Protein AF-A0AAV7FJB6-F1 (afdb_monomer_lite)

pLDDT: mean 85.96, std 8.4, range [50.03, 93.75]

Organism: Dendrobium chrysotoxum (NCBI:txid161865)

InterPro domains:
  IPR000194 ATPase, F1/V1/A1 complex, alpha/beta subunit, nucleotide-binding domain [PF00006] (13-102)
  IPR027417 P-loop containing nucleoside triphosphate hydrolase [SSF52540] (15-103)
  IPR050053 ATPase alpha/beta chains [PTHR15184] (1-103)

Structure (mmCIF, N/CA/C/O backbone):
data_AF-A0AAV7FJB6-F1
#
_entry.id   AF-A0AAV7FJB6-F1
#
loop_
_atom_site.group_PDB
_atom_site.id
_atom_site.type_symbol
_atom_site.label_atom_id
_atom_site.label_alt_id
_atom_site.label_comp_id
_atom_site.label_asym_id
_atom_site.label_entity_id
_atom_site.label_seq_id
_atom_site.pdbx_PDB_ins_code
_atom_site.Cartn_x
_atom_site.Cartn_y
_atom_site.Cartn_z
_atom_site.occupancy
_atom_site.B_iso_or_equiv
_atom_site.auth_seq_id
_atom_site.auth_comp_id
_atom_site.auth_asym_id
_atom_site.auth_atom_id
_atom_site.pdbx_PDB_model_num
ATOM 1 N N . MET A 1 1 ? 6.011 -5.623 20.996 1.00 56.41 1 MET A N 1
ATOM 2 C CA . MET A 1 1 ? 5.696 -5.541 22.438 1.00 56.41 1 MET A CA 1
ATOM 3 C C . MET A 1 1 ? 4.826 -4.320 22.686 1.00 56.41 1 MET A C 1
ATOM 5 O O . MET A 1 1 ? 3.704 -4.486 23.131 1.00 56.41 1 MET A O 1
ATOM 9 N N . GLU A 1 2 ? 5.244 -3.153 22.195 1.00 71.50 2 GLU A N 1
ATOM 10 C CA . GLU A 1 2 ? 4.530 -1.873 22.321 1.00 71.50 2 GLU A CA 1
ATOM 11 C C . GLU A 1 2 ? 3.040 -1.888 21.910 1.00 71.50 2 GLU A C 1
ATOM 13 O O . GLU A 1 2 ? 2.194 -1.519 22.712 1.00 71.50 2 GLU A O 1
ATOM 18 N N . MET A 1 3 ? 2.673 -2.404 20.726 1.00 78.44 3 MET A N 1
ATOM 19 C CA . MET A 1 3 ? 1.255 -2.461 20.295 1.00 78.44 3 MET A CA 1
ATOM 20 C C . MET A 1 3 ? 0.365 -3.414 21.112 1.00 78.44 3 MET A C 1
ATOM 22 O O . MET A 1 3 ? -0.861 -3.318 21.069 1.00 78.44 3 MET A O 1
ATOM 26 N N . LYS A 1 4 ? 0.973 -4.360 21.833 1.00 77.81 4 LYS A N 1
ATOM 27 C CA . LYS A 1 4 ? 0.260 -5.299 22.711 1.00 77.81 4 LYS A CA 1
ATOM 28 C C . LYS A 1 4 ? 0.082 -4.690 24.099 1.00 77.81 4 LYS A C 1
ATOM 30 O O . LYS A 1 4 ? -0.988 -4.795 24.684 1.00 77.81 4 LYS A O 1
ATOM 35 N N . GLU A 1 5 ? 1.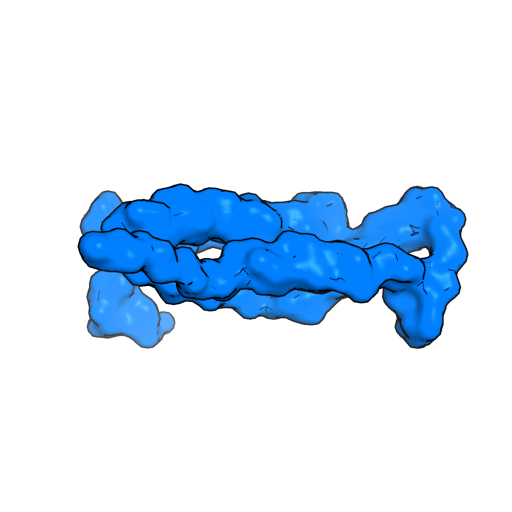113 -4.009 24.592 1.00 77.81 5 GLU A N 1
ATOM 36 C CA . GLU A 1 5 ? 1.090 -3.286 25.868 1.00 77.81 5 GLU A CA 1
ATOM 37 C C . GLU A 1 5 ? 0.157 -2.070 25.830 1.00 77.81 5 GLU A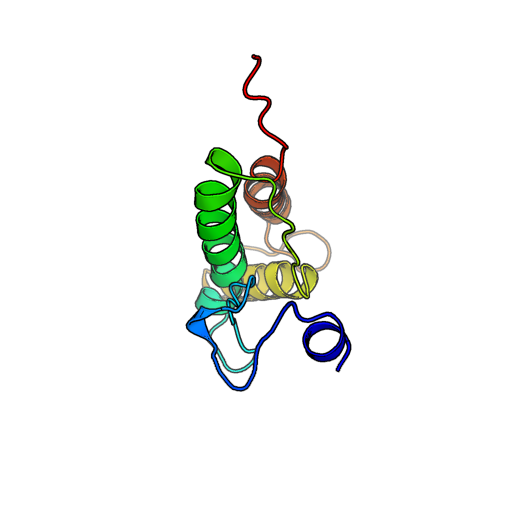 C 1
ATOM 39 O O . GLU A 1 5 ? -0.517 -1.789 26.816 1.00 77.81 5 GLU A O 1
ATOM 44 N N . SER A 1 6 ? 0.048 -1.392 24.683 1.00 78.19 6 SER A N 1
ATOM 45 C CA . SER A 1 6 ? -0.868 -0.261 24.492 1.00 78.19 6 SER A CA 1
ATOM 46 C C . SER A 1 6 ? -2.333 -0.661 24.280 1.00 78.19 6 SER A C 1
ATOM 48 O O . SER A 1 6 ? -3.190 0.213 24.155 1.00 78.19 6 SER A O 1
ATOM 50 N N . GLY A 1 7 ? -2.642 -1.962 24.222 1.00 78.44 7 GLY A N 1
ATOM 51 C CA . GLY A 1 7 ? -4.003 -2.459 24.001 1.00 78.44 7 GLY A CA 1
ATOM 52 C C . GLY A 1 7 ? -4.535 -2.239 22.581 1.00 78.44 7 GLY A C 1
ATOM 53 O O . GLY A 1 7 ? -5.737 -2.323 22.364 1.00 78.44 7 GLY A O 1
ATOM 54 N N . VAL A 1 8 ? -3.670 -1.957 21.599 1.00 82.69 8 VAL A N 1
ATOM 55 C CA . VAL A 1 8 ? -4.070 -1.884 20.180 1.00 82.69 8 VAL A CA 1
ATOM 56 C C . VAL A 1 8 ? -4.324 -3.289 19.618 1.00 82.69 8 VAL A C 1
ATOM 58 O O . VAL A 1 8 ? -5.255 -3.492 18.836 1.00 82.69 8 VAL A O 1
ATOM 61 N N . ILE A 1 9 ? -3.518 -4.267 20.048 1.00 84.56 9 ILE A N 1
ATOM 62 C CA . ILE A 1 9 ? -3.665 -5.690 19.721 1.00 84.56 9 ILE A CA 1
ATOM 63 C C . ILE A 1 9 ? -4.084 -6.463 20.973 1.00 84.56 9 ILE A C 1
ATOM 65 O O . ILE A 1 9 ? -3.317 -6.564 21.931 1.00 84.56 9 ILE A O 1
ATOM 69 N N . HIS A 1 10 ? -5.258 -7.089 20.927 1.00 84.50 10 HIS A N 1
ATOM 70 C CA . HIS A 1 10 ? -5.757 -7.981 21.971 1.00 84.50 10 HIS A CA 1
ATOM 71 C C . HIS A 1 10 ? -5.461 -9.445 21.606 1.00 84.50 10 HIS A C 1
ATOM 73 O O . HIS A 1 10 ? -6.201 -10.074 20.856 1.00 84.50 10 HIS A O 1
ATOM 79 N N . GLU A 1 11 ? -4.387 -10.029 22.153 1.00 80.00 11 GLU A N 1
ATOM 80 C CA . GLU A 1 11 ? -3.958 -11.402 21.801 1.00 80.00 11 GLU A CA 1
ATOM 81 C C . GLU A 1 11 ? -5.001 -12.482 22.109 1.00 80.00 11 GLU A C 1
ATOM 83 O O . GLU A 1 11 ? -5.108 -13.474 21.392 1.00 80.00 11 GLU A O 1
ATOM 88 N N . LYS A 1 12 ? -5.760 -12.299 23.195 1.00 81.62 12 LYS A N 1
ATOM 89 C CA . LYS A 1 12 ? -6.770 -13.263 23.649 1.00 81.62 12 LYS A CA 1
ATOM 90 C C . LYS A 1 12 ? -8.087 -13.147 22.882 1.00 81.62 12 LYS A C 1
ATOM 92 O O . LYS A 1 12 ? -8.845 -14.110 22.858 1.00 81.62 12 LYS A O 1
ATOM 97 N N . ASN A 1 13 ? -8.353 -11.990 22.277 1.00 82.44 13 ASN A N 1
ATOM 98 C CA . ASN A 1 13 ? -9.536 -11.755 21.462 1.00 82.44 13 ASN A CA 1
ATOM 99 C C . ASN A 1 13 ? -9.196 -10.826 20.291 1.00 82.44 13 ASN A C 1
ATOM 101 O O . ASN A 1 13 ? -9.308 -9.604 20.384 1.00 82.44 13 ASN A O 1
ATOM 105 N N . LEU A 1 14 ? -8.796 -11.417 19.166 1.00 81.56 14 LEU A N 1
ATOM 106 C CA . LEU A 1 14 ? -8.410 -10.658 17.976 1.00 81.56 14 LEU A CA 1
ATOM 107 C C . LEU A 1 14 ? -9.551 -9.786 17.433 1.00 81.56 14 LEU A C 1
ATOM 109 O O . LEU A 1 14 ? -9.269 -8.748 16.844 1.00 81.56 14 LEU A O 1
ATOM 113 N N . ALA A 1 15 ? -10.815 -10.153 17.672 1.00 80.81 15 ALA A N 1
ATOM 114 C CA . ALA A 1 15 ? -11.971 -9.385 17.211 1.00 80.81 15 ALA A CA 1
ATOM 115 C C . ALA A 1 15 ? -12.117 -8.020 17.908 1.00 80.81 15 ALA A C 1
ATOM 117 O O . ALA A 1 15 ? -12.738 -7.120 17.355 1.00 80.81 15 ALA A O 1
ATOM 118 N N . GLU A 1 16 ? -11.531 -7.848 19.095 1.00 83.19 16 GLU A N 1
ATOM 119 C CA . GLU A 1 16 ? -11.514 -6.565 19.812 1.00 83.19 16 GLU A CA 1
ATOM 120 C C . GLU A 1 16 ? -10.325 -5.676 19.405 1.00 83.19 16 GLU A C 1
ATOM 122 O O . GLU A 1 16 ? -10.230 -4.528 19.837 1.00 83.19 16 GLU A O 1
ATOM 127 N N . SER A 1 17 ? -9.402 -6.184 18.579 1.00 86.31 17 SER A N 1
ATOM 128 C CA . SER A 1 17 ? -8.220 -5.428 18.152 1.00 86.31 17 SER A CA 1
ATOM 129 C C . SER A 1 17 ? -8.602 -4.276 17.226 1.00 86.31 17 SER A C 1
ATOM 131 O O . SER A 1 17 ? -9.367 -4.444 16.280 1.00 86.31 17 SER A O 1
ATOM 133 N N . LYS A 1 18 ? -8.003 -3.104 17.450 1.00 84.94 18 LYS A N 1
ATOM 134 C CA . LYS A 1 18 ? -8.265 -1.880 16.670 1.00 84.94 18 LYS A CA 1
ATOM 135 C C . LYS A 1 18 ? -7.287 -1.700 15.509 1.00 84.94 18 LYS A C 1
ATOM 137 O O . LYS A 1 18 ? -6.994 -0.579 15.104 1.00 84.94 18 LYS A O 1
ATOM 142 N N . VAL A 1 19 ? -6.722 -2.798 15.012 1.00 88.38 19 VAL A N 1
ATOM 143 C CA . VAL A 1 19 ? -5.691 -2.775 13.976 1.00 88.38 19 VAL A CA 1
ATOM 144 C C . VAL A 1 19 ? -6.006 -3.775 12.878 1.00 88.38 19 VAL A C 1
ATOM 146 O O . VAL A 1 19 ? -6.382 -4.916 13.139 1.00 88.38 19 VAL A O 1
ATOM 149 N N . ALA A 1 20 ? -5.794 -3.344 11.640 1.00 88.75 20 ALA A N 1
ATOM 150 C CA . ALA A 1 20 ? -5.733 -4.213 10.480 1.00 88.75 20 ALA A CA 1
ATOM 151 C C . ALA A 1 20 ? -4.271 -4.323 10.035 1.00 88.75 20 ALA A C 1
ATOM 153 O O . ALA A 1 20 ? -3.601 -3.311 9.827 1.00 88.75 20 ALA A O 1
ATOM 154 N N . LEU A 1 21 ? -3.768 -5.551 9.910 1.00 90.62 21 LEU A N 1
ATOM 155 C CA . LEU A 1 21 ? -2.395 -5.824 9.487 1.00 90.62 21 LEU A CA 1
ATOM 156 C C . LEU A 1 21 ? -2.421 -6.405 8.076 1.00 90.62 21 LEU A C 1
ATOM 158 O O . LEU A 1 21 ? -3.024 -7.451 7.841 1.00 90.62 21 LEU A O 1
ATOM 162 N N . VAL A 1 22 ? -1.760 -5.725 7.142 1.00 91.94 22 VAL A N 1
ATOM 163 C CA . VAL A 1 22 ? -1.628 -6.168 5.751 1.00 91.94 22 VAL A CA 1
ATOM 164 C C . VAL A 1 22 ? -0.174 -6.541 5.508 1.00 91.94 22 VAL A C 1
ATOM 166 O O . VAL A 1 22 ? 0.722 -5.709 5.653 1.00 91.94 22 VAL A O 1
ATOM 169 N N . TYR A 1 23 ? 0.067 -7.803 5.161 1.00 90.31 23 TYR A N 1
ATOM 170 C CA . TYR A 1 23 ? 1.412 -8.346 5.018 1.00 90.31 23 TYR A CA 1
ATOM 171 C C . TYR A 1 23 ? 1.781 -8.559 3.555 1.00 90.31 23 TYR A C 1
ATOM 173 O O . TYR A 1 23 ? 1.015 -9.136 2.793 1.00 90.31 23 TYR A O 1
ATOM 181 N N . GLY A 1 24 ? 2.981 -8.106 3.198 1.00 89.44 24 GLY A N 1
ATOM 182 C CA . GLY A 1 24 ? 3.648 -8.389 1.931 1.00 89.44 24 GLY A CA 1
ATOM 183 C C . GLY A 1 24 ? 5.061 -8.833 2.260 1.00 89.44 24 GLY A C 1
ATOM 184 O O . GLY A 1 24 ? 5.964 -8.009 2.426 1.00 89.44 24 GLY A O 1
ATOM 185 N N . GLN A 1 25 ? 5.219 -10.129 2.499 1.00 89.75 25 GLN A N 1
ATOM 186 C CA . GLN A 1 25 ? 6.464 -10.694 3.014 1.00 89.75 25 GLN A CA 1
ATOM 187 C C . GLN A 1 25 ? 7.561 -10.653 1.933 1.00 89.75 25 GLN A C 1
ATOM 189 O O . GLN A 1 25 ? 7.281 -10.622 0.737 1.00 89.75 25 GLN A O 1
ATOM 194 N N . MET A 1 26 ? 8.844 -10.635 2.317 1.00 89.06 26 MET A N 1
ATOM 195 C CA . MET A 1 26 ? 9.936 -10.523 1.326 1.00 89.06 26 MET A CA 1
ATOM 196 C C . MET A 1 26 ? 10.146 -11.780 0.481 1.00 89.06 26 MET A C 1
ATOM 198 O O . MET A 1 26 ? 10.773 -11.703 -0.570 1.00 89.06 26 MET A O 1
ATOM 202 N N . ASN A 1 27 ? 9.618 -12.920 0.921 1.00 90.88 27 ASN A N 1
ATOM 203 C CA . ASN A 1 27 ? 9.598 -14.159 0.148 1.00 90.88 27 ASN A CA 1
ATOM 204 C C . ASN A 1 27 ? 8.486 -14.188 -0.917 1.00 90.88 27 ASN A C 1
ATOM 206 O O . ASN A 1 27 ? 8.421 -15.143 -1.687 1.00 90.88 27 ASN A O 1
ATOM 210 N N . GLU A 1 28 ? 7.609 -13.183 -0.964 1.00 93.31 28 GLU A N 1
ATOM 211 C CA . GLU A 1 28 ? 6.564 -13.075 -1.979 1.00 93.31 28 GLU A CA 1
ATOM 212 C C . GLU A 1 28 ? 7.087 -12.448 -3.278 1.00 93.31 28 GLU A C 1
ATOM 214 O O . GLU A 1 28 ? 8.034 -11.649 -3.260 1.00 93.31 28 GLU A O 1
ATOM 219 N N . PRO A 1 29 ? 6.461 -12.762 -4.429 1.00 93.75 29 PRO A N 1
ATOM 220 C CA . PRO A 1 29 ? 6.866 -12.190 -5.704 1.00 93.75 29 PRO A CA 1
ATOM 221 C C . PRO A 1 29 ? 6.805 -10.654 -5.676 1.00 93.75 29 PRO A C 1
ATOM 223 O O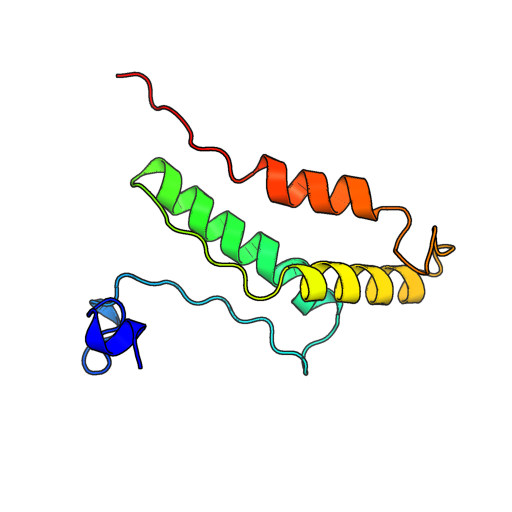 . PRO A 1 29 ? 5.932 -10.072 -5.022 1.00 93.75 29 PRO A O 1
ATOM 226 N N . PRO A 1 30 ? 7.674 -9.963 -6.436 1.00 91.75 30 PRO A N 1
ATOM 227 C CA . PRO A 1 30 ? 7.745 -8.502 -6.418 1.00 91.75 30 PRO A CA 1
ATOM 228 C C . PRO A 1 30 ? 6.421 -7.837 -6.814 1.00 91.75 30 PRO A C 1
ATOM 230 O O . PRO A 1 30 ? 6.089 -6.781 -6.288 1.00 91.75 30 PRO A O 1
ATOM 233 N N . GLY A 1 31 ? 5.597 -8.488 -7.641 1.00 91.94 31 GLY A N 1
ATOM 234 C CA . GLY A 1 31 ? 4.241 -8.018 -7.935 1.00 91.94 31 GLY A CA 1
ATOM 235 C C . GLY A 1 31 ? 3.336 -7.931 -6.697 1.00 91.94 31 GLY A C 1
ATOM 236 O O . GLY A 1 31 ? 2.620 -6.945 -6.541 1.00 91.94 31 GLY A O 1
ATOM 237 N N . ALA A 1 32 ? 3.396 -8.909 -5.788 1.00 92.19 32 ALA A N 1
ATOM 238 C CA . ALA A 1 32 ? 2.629 -8.880 -4.540 1.00 92.19 32 ALA A CA 1
ATOM 239 C C . ALA A 1 32 ? 3.138 -7.768 -3.609 1.00 92.19 32 ALA A C 1
ATOM 241 O O . ALA A 1 32 ? 2.356 -6.941 -3.136 1.00 92.19 32 ALA A O 1
ATOM 242 N N . ARG A 1 33 ? 4.465 -7.661 -3.451 1.00 93.69 33 ARG A N 1
ATOM 243 C CA . ARG A 1 33 ? 5.114 -6.618 -2.634 1.00 93.69 33 ARG A CA 1
ATOM 244 C C . ARG A 1 33 ? 4.840 -5.201 -3.144 1.00 93.69 33 ARG A C 1
ATOM 246 O O . ARG A 1 33 ? 4.679 -4.282 -2.350 1.00 93.69 33 ARG A O 1
ATOM 253 N N . MET A 1 34 ? 4.732 -5.018 -4.458 1.00 91.31 34 MET A N 1
ATOM 254 C CA . MET A 1 34 ? 4.364 -3.735 -5.062 1.00 91.31 34 MET A CA 1
ATOM 255 C C . MET A 1 34 ? 2.884 -3.382 -4.817 1.00 91.31 34 MET A C 1
ATOM 257 O O . MET A 1 34 ? 2.523 -2.210 -4.784 1.00 91.31 34 MET A O 1
ATOM 261 N N . ARG A 1 35 ? 1.995 -4.366 -4.635 1.00 92.50 35 ARG A N 1
ATOM 262 C CA . ARG A 1 35 ? 0.546 -4.134 -4.466 1.00 92.50 35 ARG A CA 1
ATOM 263 C C . ARG A 1 35 ? 0.079 -4.070 -3.016 1.00 92.50 35 ARG A C 1
ATOM 265 O O . ARG A 1 35 ? -0.961 -3.462 -2.758 1.00 92.50 35 ARG A O 1
ATOM 272 N N . VAL A 1 36 ? 0.835 -4.627 -2.071 1.00 93.12 36 VAL A N 1
ATOM 273 C CA . VAL A 1 36 ? 0.447 -4.665 -0.652 1.00 93.12 36 VAL A CA 1
ATOM 274 C C . VAL A 1 36 ? 0.141 -3.272 -0.086 1.00 93.12 36 VAL A C 1
ATOM 276 O O . VAL A 1 36 ? -0.881 -3.091 0.571 1.00 93.12 36 VAL A O 1
ATOM 279 N N . GLY A 1 37 ? 0.952 -2.260 -0.422 1.00 91.19 37 GLY A N 1
ATOM 280 C CA . GLY A 1 37 ? 0.747 -0.885 0.045 1.00 91.19 37 GLY A CA 1
ATOM 281 C C . GLY A 1 37 ? -0.563 -0.272 -0.457 1.00 91.19 37 GLY A C 1
ATOM 282 O O . GLY A 1 37 ? -1.266 0.387 0.300 1.00 91.19 37 GLY A O 1
ATOM 283 N N . LEU A 1 38 ? -0.949 -0.559 -1.704 1.00 92.38 38 LEU A N 1
ATOM 284 C CA . LEU A 1 38 ? -2.225 -0.107 -2.276 1.00 92.38 38 LEU A CA 1
ATOM 285 C C . LEU A 1 38 ? -3.422 -0.834 -1.654 1.00 92.38 38 LEU A C 1
ATOM 287 O O . LEU A 1 38 ? -4.496 -0.250 -1.519 1.00 92.38 38 LEU A O 1
ATOM 291 N N . THR A 1 39 ? -3.238 -2.098 -1.274 1.00 93.25 39 THR A N 1
ATOM 292 C CA . THR A 1 39 ? -4.265 -2.888 -0.582 1.00 93.25 39 THR A CA 1
ATOM 293 C C . THR A 1 39 ? -4.519 -2.312 0.809 1.00 93.25 39 THR A C 1
ATOM 295 O O . THR A 1 39 ? -5.663 -2.017 1.146 1.00 93.25 39 THR A O 1
ATOM 298 N N . ALA A 1 40 ? -3.450 -2.049 1.568 1.00 93.00 40 ALA A N 1
ATOM 299 C CA . ALA A 1 40 ? -3.531 -1.374 2.860 1.00 93.00 40 ALA A CA 1
ATOM 300 C C . ALA A 1 40 ? -4.185 0.008 2.744 1.00 93.00 40 ALA A C 1
ATOM 302 O O . ALA A 1 40 ? -5.041 0.351 3.553 1.00 93.00 40 ALA A O 1
ATOM 303 N N . LEU A 1 41 ? -3.841 0.769 1.703 1.00 92.62 41 LEU A N 1
ATOM 304 C CA . LEU A 1 41 ? -4.427 2.083 1.470 1.00 92.62 41 LEU A CA 1
ATOM 305 C C . LEU A 1 41 ? -5.921 2.017 1.156 1.00 92.62 41 LEU A C 1
ATOM 307 O O . LEU A 1 41 ? -6.677 2.829 1.662 1.00 92.62 41 LEU A O 1
ATOM 311 N N . THR A 1 42 ? -6.360 1.016 0.395 1.00 92.88 42 THR A N 1
ATOM 312 C CA . THR A 1 42 ? -7.786 0.811 0.095 1.00 92.88 42 THR A CA 1
ATOM 313 C C . THR A 1 42 ? -8.579 0.489 1.367 1.00 92.88 42 THR A C 1
ATOM 315 O O . THR A 1 42 ? -9.673 1.008 1.567 1.00 92.88 42 THR A O 1
ATOM 318 N N . MET A 1 43 ? -8.014 -0.325 2.265 1.00 91.94 43 MET A N 1
ATOM 319 C CA . MET A 1 43 ? -8.620 -0.583 3.577 1.00 91.94 43 MET A CA 1
ATOM 320 C C . MET A 1 43 ? -8.639 0.681 4.445 1.00 91.94 43 MET A C 1
ATOM 322 O O . MET A 1 43 ? -9.638 0.965 5.098 1.00 91.94 43 MET A O 1
ATOM 326 N N . ALA A 1 44 ? -7.551 1.455 4.437 1.00 92.12 44 ALA A N 1
ATOM 327 C CA . ALA A 1 44 ? -7.460 2.701 5.186 1.00 92.12 44 ALA A CA 1
ATOM 328 C C . ALA A 1 44 ? -8.450 3.757 4.676 1.00 92.12 44 ALA A C 1
ATOM 330 O O . ALA A 1 44 ? -9.065 4.431 5.489 1.00 92.12 44 ALA A O 1
ATOM 331 N N . GLU A 1 45 ? -8.644 3.877 3.362 1.00 90.31 45 GLU A N 1
ATOM 332 C CA . GLU A 1 45 ? -9.629 4.780 2.756 1.00 90.31 45 GLU A CA 1
ATOM 333 C C . GLU A 1 45 ? -11.054 4.428 3.179 1.00 90.31 45 GLU A C 1
ATOM 335 O O . GLU A 1 45 ? -11.794 5.325 3.568 1.00 90.31 45 GLU A O 1
ATOM 340 N N . TYR A 1 46 ? -11.408 3.137 3.181 1.00 90.56 46 TYR A N 1
ATOM 341 C CA . TYR A 1 46 ? -12.718 2.688 3.655 1.00 90.56 46 TYR A CA 1
ATOM 342 C C . TYR A 1 46 ? -12.989 3.167 5.088 1.00 90.56 46 TYR A C 1
ATOM 344 O O . TYR A 1 46 ? -14.038 3.737 5.372 1.00 90.56 46 TYR A O 1
ATOM 352 N N . PHE A 1 47 ? -12.020 2.986 5.990 1.00 89.31 47 PHE A N 1
ATOM 353 C CA . PHE A 1 47 ? -12.175 3.429 7.375 1.00 89.31 47 PHE A CA 1
ATOM 354 C C . PHE A 1 47 ? -12.056 4.947 7.540 1.00 89.31 47 PHE A C 1
ATOM 356 O O . PHE A 1 47 ? -12.709 5.489 8.425 1.00 89.31 47 PHE A O 1
ATOM 363 N N . ARG A 1 48 ? -11.280 5.640 6.696 1.00 88.56 48 ARG A N 1
ATOM 364 C CA . ARG A 1 48 ? -11.102 7.103 6.738 1.00 88.56 48 ARG A CA 1
ATOM 365 C C . ARG A 1 48 ? -12.427 7.838 6.547 1.00 88.56 48 ARG A C 1
ATOM 367 O O . ARG A 1 48 ? -12.629 8.903 7.124 1.00 88.56 48 ARG A O 1
ATOM 374 N N . ASP A 1 49 ? -13.331 7.275 5.751 1.00 84.12 49 ASP A N 1
ATOM 375 C CA . ASP A 1 49 ? -14.637 7.882 5.488 1.00 84.12 49 ASP A CA 1
ATOM 376 C C . ASP A 1 49 ? -15.585 7.804 6.707 1.00 84.12 49 ASP A C 1
ATOM 378 O O . ASP A 1 49 ? -16.560 8.566 6.789 1.00 84.12 49 ASP A O 1
ATOM 382 N N . GLU A 1 50 ? -15.290 6.921 7.668 1.00 87.25 50 GLU A N 1
ATOM 383 C CA . GLU A 1 50 ? -16.068 6.692 8.892 1.00 87.25 50 GLU A CA 1
ATOM 384 C C . GLU A 1 50 ? -15.382 7.225 10.166 1.00 87.25 50 GLU A C 1
ATOM 386 O O . GLU A 1 50 ? -16.074 7.649 11.092 1.00 87.25 50 GLU A O 1
ATOM 391 N N . GLN A 1 51 ? -14.047 7.222 10.232 1.00 85.69 51 GLN A N 1
ATOM 392 C CA . GLN A 1 51 ? -13.258 7.603 11.410 1.00 85.69 51 GLN A CA 1
ATOM 393 C C . GLN A 1 51 ? -11.828 8.027 11.042 1.00 85.69 51 GLN A C 1
ATOM 395 O O . GLN A 1 51 ? -11.338 7.741 9.953 1.00 85.69 51 GLN A O 1
ATOM 400 N N . ASP A 1 52 ? -11.114 8.656 11.976 1.00 88.69 52 ASP A N 1
ATOM 401 C CA . ASP A 1 52 ? -9.696 8.961 11.786 1.00 88.69 52 ASP A CA 1
ATOM 402 C C . ASP A 1 52 ? -8.852 7.678 11.786 1.00 88.69 52 ASP A C 1
ATOM 404 O O . ASP A 1 52 ? -8.908 6.866 12.712 1.00 88.69 52 ASP A O 1
ATOM 408 N N . VAL A 1 53 ? -8.036 7.506 10.744 1.00 89.50 53 VAL A N 1
ATOM 409 C CA . VAL A 1 53 ? -7.206 6.312 10.540 1.00 89.50 53 VAL A CA 1
ATOM 410 C C . VAL A 1 53 ? -5.731 6.669 10.624 1.00 89.50 53 VAL A C 1
ATOM 412 O O . VAL A 1 53 ? -5.255 7.587 9.959 1.00 89.50 53 VAL A O 1
ATOM 415 N N . LEU A 1 54 ? -4.984 5.876 11.390 1.00 90.50 54 LEU A N 1
ATOM 416 C CA . LEU A 1 54 ? -3.529 5.925 11.423 1.00 90.50 54 LEU A CA 1
ATOM 417 C C . LEU A 1 54 ? -2.954 4.817 10.530 1.00 90.50 54 LEU A C 1
ATOM 419 O O . LEU A 1 54 ? -3.046 3.635 10.858 1.00 90.50 54 LEU A O 1
ATOM 423 N N . LEU A 1 55 ? -2.361 5.202 9.397 1.00 90.94 55 LEU A N 1
ATOM 424 C CA . LEU A 1 55 ? -1.727 4.280 8.452 1.00 90.94 55 LEU A CA 1
ATOM 425 C C . LEU A 1 55 ? -0.215 4.206 8.699 1.00 90.94 55 LEU A C 1
ATOM 427 O O . LEU A 1 55 ? 0.495 5.199 8.559 1.00 90.94 55 LEU A O 1
ATOM 431 N N . PHE A 1 56 ? 0.285 3.004 8.987 1.00 91.12 56 PHE A N 1
ATOM 432 C CA . PHE A 1 56 ? 1.717 2.714 9.057 1.00 91.12 56 PHE A CA 1
ATOM 433 C C . PHE A 1 56 ? 2.159 1.876 7.856 1.00 91.12 56 PHE A C 1
ATOM 435 O O . PHE A 1 56 ? 1.602 0.810 7.599 1.00 91.12 56 PHE A O 1
ATOM 442 N N . ILE A 1 57 ? 3.188 2.340 7.141 1.00 90.19 57 ILE A N 1
ATOM 443 C CA . ILE A 1 57 ? 3.808 1.618 6.021 1.00 90.19 57 ILE A CA 1
ATOM 444 C C . ILE A 1 57 ? 5.265 1.309 6.380 1.00 90.19 57 ILE A C 1
ATOM 446 O O . ILE A 1 57 ? 6.112 2.200 6.376 1.00 90.19 57 ILE A O 1
ATOM 450 N N . ASP A 1 58 ? 5.564 0.036 6.634 1.00 90.12 58 ASP A N 1
ATOM 451 C CA . ASP A 1 58 ? 6.923 -0.465 6.868 1.00 90.12 58 ASP A CA 1
ATOM 452 C C . ASP A 1 58 ? 7.310 -1.481 5.770 1.00 90.12 58 ASP A C 1
ATOM 454 O O . ASP A 1 58 ? 6.756 -2.575 5.693 1.00 90.12 58 ASP A O 1
ATOM 458 N N . ASN A 1 59 ? 8.209 -1.190 4.829 1.00 89.25 59 ASN A N 1
ATOM 459 C CA . ASN A 1 59 ? 8.972 0.038 4.602 1.00 89.25 59 ASN A CA 1
ATOM 460 C C . ASN A 1 59 ? 8.654 0.551 3.194 1.00 89.25 59 ASN A C 1
ATOM 462 O O . ASN A 1 59 ? 8.707 -0.222 2.236 1.00 89.25 59 ASN A O 1
ATOM 466 N N . LEU A 1 60 ? 8.385 1.850 3.044 1.00 88.31 60 LEU A N 1
ATOM 467 C CA . LEU A 1 60 ? 8.083 2.465 1.748 1.00 88.31 60 LEU A CA 1
ATOM 468 C C . LEU A 1 60 ? 9.182 2.230 0.693 1.00 88.31 60 LEU A C 1
ATOM 470 O O . LEU A 1 60 ? 8.885 2.071 -0.489 1.00 88.31 60 LEU A O 1
ATOM 474 N N . PHE A 1 61 ? 10.448 2.111 1.098 1.00 90.44 61 PHE A N 1
ATOM 475 C CA . PHE A 1 61 ? 11.528 1.757 0.175 1.00 90.44 61 PHE A CA 1
ATOM 476 C C . PHE A 1 61 ? 11.343 0.364 -0.453 1.00 90.44 61 PHE A C 1
ATOM 478 O O . PHE A 1 61 ? 11.684 0.160 -1.615 1.00 90.44 61 PHE A O 1
ATOM 485 N N . ARG A 1 62 ? 10.739 -0.594 0.265 1.00 90.50 62 ARG A N 1
ATOM 486 C CA . ARG A 1 62 ? 10.464 -1.942 -0.267 1.00 90.50 62 ARG A CA 1
ATOM 487 C C . ARG A 1 62 ? 9.405 -1.924 -1.366 1.00 90.50 62 ARG A C 1
ATOM 489 O O . ARG A 1 62 ? 9.484 -2.738 -2.282 1.00 90.50 62 ARG A O 1
ATOM 496 N N . PHE A 1 63 ? 8.462 -0.983 -1.310 1.00 89.88 63 PHE A N 1
ATOM 497 C CA . PHE A 1 63 ? 7.518 -0.742 -2.403 1.00 89.88 63 PHE A CA 1
ATOM 498 C C . PHE A 1 63 ? 8.253 -0.268 -3.665 1.00 89.88 63 PHE A C 1
ATOM 500 O O . PHE A 1 63 ? 8.034 -0.811 -4.746 1.00 89.88 63 PHE A O 1
ATOM 507 N N . VAL A 1 64 ? 9.190 0.675 -3.516 1.00 90.75 64 VAL A N 1
ATOM 508 C CA . VAL A 1 64 ? 10.014 1.176 -4.628 1.00 90.75 64 VAL A CA 1
ATOM 509 C C . VAL A 1 64 ? 10.892 0.071 -5.217 1.00 90.75 64 VAL A C 1
ATOM 511 O O . VAL A 1 64 ? 10.901 -0.118 -6.430 1.00 90.75 64 VAL A O 1
ATOM 514 N N . GLN A 1 65 ? 11.579 -0.698 -4.370 1.00 90.94 65 GLN A N 1
ATOM 515 C CA . GLN A 1 65 ? 12.439 -1.803 -4.796 1.00 90.94 65 GLN A CA 1
ATOM 516 C C . GLN A 1 65 ? 11.658 -2.865 -5.583 1.00 90.94 65 GLN A C 1
ATOM 518 O O . GLN A 1 65 ? 12.100 -3.297 -6.647 1.00 90.94 65 GLN A O 1
ATOM 523 N N . ALA A 1 66 ? 10.473 -3.244 -5.097 1.00 91.62 66 ALA A N 1
ATOM 524 C CA . ALA A 1 66 ? 9.594 -4.168 -5.803 1.00 91.62 66 ALA A CA 1
ATOM 525 C C . ALA A 1 66 ? 9.149 -3.607 -7.167 1.00 91.62 66 ALA A C 1
ATOM 527 O O . ALA A 1 66 ? 9.123 -4.346 -8.150 1.00 91.62 66 ALA A O 1
ATOM 528 N N . GLY A 1 67 ? 8.867 -2.302 -7.253 1.00 90.25 67 GLY A N 1
ATOM 529 C CA . GLY A 1 67 ? 8.572 -1.618 -8.515 1.00 90.25 67 GLY A CA 1
ATOM 530 C C . GLY A 1 67 ? 9.726 -1.689 -9.521 1.00 90.25 67 GLY A C 1
ATOM 531 O O . GLY A 1 67 ? 9.501 -2.007 -10.690 1.00 90.25 67 GLY A O 1
ATOM 532 N N . SER A 1 68 ? 10.969 -1.484 -9.072 1.00 91.12 68 SER A N 1
ATOM 533 C CA . SER A 1 68 ? 12.163 -1.650 -9.914 1.00 91.12 68 SER A CA 1
ATOM 534 C C . SER A 1 68 ? 12.312 -3.082 -10.439 1.00 91.12 68 SER A C 1
ATOM 536 O O . SER A 1 68 ? 12.560 -3.272 -11.630 1.00 91.12 68 SER A O 1
ATOM 538 N N . GLU A 1 69 ? 12.108 -4.094 -9.588 1.00 91.12 69 GLU A N 1
ATOM 539 C CA . GLU A 1 69 ? 12.159 -5.508 -9.988 1.00 91.12 69 GLU A CA 1
ATOM 540 C C . GLU A 1 69 ? 11.082 -5.843 -11.033 1.00 91.12 69 GLU A C 1
A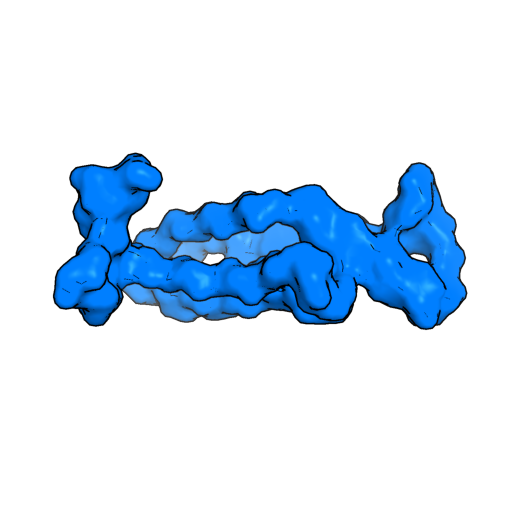TOM 542 O O . GLU A 1 69 ? 11.381 -6.447 -12.064 1.00 91.12 69 GLU A O 1
ATOM 547 N N . VAL A 1 70 ? 9.836 -5.397 -10.821 1.00 90.75 70 VAL A N 1
ATOM 548 C CA . VAL A 1 70 ? 8.742 -5.580 -11.792 1.00 90.75 70 VAL A CA 1
ATOM 549 C C . VAL A 1 70 ? 9.047 -4.863 -13.109 1.00 90.75 70 VAL A C 1
ATOM 551 O O . VAL A 1 70 ? 8.831 -5.422 -14.182 1.00 90.75 70 VAL A O 1
ATOM 554 N N . SER A 1 71 ? 9.577 -3.641 -13.055 1.00 88.94 71 SER A N 1
ATOM 555 C CA . SER A 1 71 ? 9.930 -2.865 -14.246 1.00 88.94 71 SER A CA 1
ATOM 556 C C . SER A 1 71 ? 11.010 -3.552 -15.086 1.00 88.94 71 SER A C 1
ATOM 558 O O . SER A 1 71 ? 10.895 -3.594 -16.313 1.00 88.94 71 SER A O 1
ATOM 560 N N . ALA A 1 72 ? 12.022 -4.131 -14.434 1.00 89.12 72 ALA A N 1
ATOM 561 C CA . ALA A 1 72 ? 13.071 -4.899 -15.097 1.00 89.12 72 ALA A CA 1
ATOM 562 C C . ALA A 1 72 ? 12.519 -6.178 -15.751 1.00 89.12 72 ALA A C 1
ATOM 564 O O . ALA A 1 72 ? 12.846 -6.464 -16.902 1.00 89.12 72 ALA A O 1
ATOM 565 N N . LEU A 1 73 ? 11.624 -6.904 -15.067 1.00 89.25 73 LEU A N 1
ATOM 566 C CA . LEU A 1 73 ? 10.955 -8.090 -15.622 1.00 89.25 73 LEU A CA 1
ATOM 567 C C . LEU A 1 73 ? 10.092 -7.767 -16.853 1.00 89.25 73 LEU A C 1
ATOM 569 O O . LEU A 1 73 ? 9.956 -8.600 -17.744 1.00 89.25 73 LEU A O 1
ATOM 573 N N . LEU A 1 74 ? 9.535 -6.556 -16.925 1.00 89.31 74 LEU A N 1
ATOM 574 C CA . LEU A 1 74 ? 8.766 -6.063 -18.073 1.00 89.31 74 LEU A CA 1
ATOM 575 C C . LEU A 1 74 ? 9.644 -5.504 -19.209 1.00 89.31 74 LEU A C 1
ATOM 577 O O . LEU A 1 74 ? 9.108 -4.974 -20.181 1.00 89.31 74 LEU A O 1
ATOM 581 N N . GLY A 1 75 ? 10.974 -5.581 -19.093 1.00 88.38 75 GLY A N 1
ATOM 582 C CA . GLY A 1 75 ? 11.910 -5.117 -20.121 1.00 88.38 75 GLY A CA 1
ATOM 583 C C . GLY A 1 75 ? 11.947 -3.597 -20.299 1.00 88.38 75 GLY A C 1
ATOM 584 O O . GLY A 1 75 ? 12.377 -3.106 -21.343 1.00 88.38 75 GLY A O 1
ATOM 585 N N . ARG A 1 76 ? 11.484 -2.827 -19.308 1.00 85.50 76 ARG A N 1
ATOM 586 C CA . ARG A 1 76 ? 11.547 -1.361 -19.357 1.00 85.50 76 ARG A CA 1
ATOM 587 C C . ARG A 1 76 ? 12.981 -0.904 -19.106 1.00 85.50 76 ARG A C 1
ATOM 589 O O . ARG A 1 76 ? 13.638 -1.404 -18.194 1.00 85.50 76 ARG A O 1
ATOM 596 N N . MET A 1 77 ? 13.450 0.081 -19.873 1.00 85.94 77 MET A N 1
ATOM 597 C CA . MET A 1 77 ? 14.758 0.686 -19.616 1.00 85.94 77 MET A CA 1
ATOM 598 C C . MET A 1 77 ? 14.777 1.343 -18.225 1.00 85.94 77 MET A C 1
ATOM 600 O O . MET A 1 77 ? 13.833 2.069 -17.892 1.00 85.94 77 MET A O 1
ATOM 604 N N . PRO A 1 78 ? 15.822 1.099 -17.413 1.00 78.38 78 PRO A N 1
ATOM 605 C CA . PRO A 1 78 ? 15.949 1.722 -16.105 1.00 78.38 78 PRO A CA 1
ATOM 606 C C . PRO A 1 78 ? 16.173 3.230 -16.245 1.00 78.38 78 PRO A C 1
ATOM 608 O O . PRO A 1 78 ? 16.803 3.705 -17.191 1.00 78.38 78 PRO A O 1
ATOM 611 N N . SER A 1 79 ? 15.653 3.978 -15.278 1.00 79.44 79 SER A N 1
ATOM 612 C CA . SER A 1 79 ? 15.884 5.412 -15.128 1.00 79.44 79 SER A CA 1
ATOM 613 C C . SER A 1 79 ? 17.142 5.671 -14.283 1.00 79.44 79 SER A C 1
ATOM 615 O O . SER A 1 79 ? 17.964 4.777 -14.055 1.00 79.44 79 SER A O 1
ATOM 617 N N . ALA A 1 80 ? 17.306 6.906 -13.805 1.00 75.19 80 ALA A N 1
ATOM 618 C CA . ALA A 1 80 ? 18.401 7.306 -12.932 1.00 75.19 80 ALA A CA 1
ATOM 619 C C . ALA A 1 80 ? 18.566 6.331 -11.751 1.00 75.19 80 ALA A C 1
ATOM 621 O O . ALA A 1 80 ? 17.599 5.966 -11.084 1.00 75.19 80 ALA A O 1
ATOM 622 N N . VAL A 1 81 ? 19.813 5.920 -11.496 1.00 75.69 81 VAL A N 1
ATOM 623 C CA . VAL A 1 81 ? 20.212 5.071 -10.355 1.00 75.69 81 VAL A CA 1
ATOM 624 C C . VAL A 1 81 ? 19.554 3.672 -10.331 1.00 75.69 81 VAL A C 1
ATOM 626 O O . VAL A 1 81 ? 19.609 2.982 -9.319 1.00 75.69 81 VAL A O 1
ATOM 629 N N . GLY A 1 82 ? 18.969 3.210 -11.446 1.00 78.19 82 GLY A N 1
ATOM 630 C CA . GLY A 1 82 ? 18.402 1.858 -11.558 1.00 78.19 82 GLY A CA 1
ATOM 631 C C . GLY A 1 82 ? 16.939 1.727 -11.120 1.00 78.19 82 GLY A C 1
ATOM 632 O O . GLY A 1 82 ? 16.442 0.609 -10.992 1.00 78.19 82 GLY A O 1
ATOM 633 N N . TYR A 1 83 ? 16.241 2.846 -10.903 1.00 85.88 83 TYR A N 1
ATOM 634 C CA . TYR A 1 83 ? 14.807 2.847 -10.611 1.00 85.88 83 TYR A CA 1
ATOM 635 C C . TYR A 1 83 ? 13.952 2.655 -11.864 1.00 85.88 83 TYR A C 1
ATOM 637 O O . TYR A 1 83 ? 14.386 2.893 -12.995 1.00 85.88 83 TYR A O 1
ATOM 645 N N . GLN A 1 84 ? 12.696 2.269 -11.659 1.00 85.88 84 GLN A N 1
ATOM 646 C CA . GLN A 1 84 ? 11.698 2.263 -12.715 1.00 85.88 84 GLN A CA 1
ATOM 647 C C . GLN A 1 84 ? 11.440 3.689 -13.246 1.00 85.88 84 GLN A C 1
ATOM 649 O O . GLN A 1 84 ? 11.387 4.644 -12.466 1.00 85.88 84 GLN A O 1
ATOM 654 N N . PRO A 1 85 ? 11.221 3.873 -14.562 1.00 85.00 85 PRO A N 1
ATOM 655 C CA . PRO A 1 85 ? 10.905 5.186 -15.134 1.00 85.00 85 PRO A CA 1
ATOM 656 C C . PRO A 1 85 ? 9.562 5.744 -14.640 1.00 85.00 85 PRO A C 1
ATOM 658 O O . PRO A 1 85 ? 9.334 6.947 -14.704 1.00 85.00 85 PRO A O 1
ATOM 661 N N . THR A 1 86 ? 8.687 4.884 -14.114 1.00 87.12 86 THR A N 1
ATOM 662 C CA . THR A 1 86 ? 7.367 5.228 -13.570 1.00 87.12 86 THR A CA 1
ATOM 663 C C . THR A 1 86 ? 7.383 5.586 -12.081 1.00 87.12 86 THR A C 1
ATOM 665 O O . THR A 1 86 ? 6.315 5.800 -11.513 1.00 87.12 86 THR A O 1
ATOM 668 N N . LEU A 1 87 ? 8.559 5.687 -11.443 1.00 88.25 87 LEU A N 1
ATOM 669 C CA . LEU A 1 87 ? 8.687 5.849 -9.989 1.00 88.25 87 LEU A CA 1
ATOM 670 C C . LEU A 1 87 ? 7.890 7.046 -9.464 1.00 88.25 87 LEU A C 1
ATOM 672 O O . LEU A 1 87 ? 7.119 6.906 -8.519 1.00 88.25 87 LEU A O 1
ATOM 676 N N . SER A 1 88 ? 8.052 8.217 -10.084 1.00 88.38 88 SER A N 1
ATOM 677 C CA . SER A 1 88 ? 7.366 9.438 -9.654 1.00 88.38 88 SER A CA 1
ATOM 678 C C . SER A 1 88 ? 5.847 9.299 -9.738 1.00 88.38 88 SER A C 1
ATOM 680 O O . SER A 1 88 ? 5.144 9.695 -8.815 1.00 88.38 88 SER A O 1
ATOM 682 N N . THR A 1 89 ? 5.338 8.690 -10.811 1.00 89.50 89 THR A N 1
ATOM 683 C CA . THR A 1 89 ? 3.898 8.483 -11.009 1.00 89.50 89 THR A CA 1
ATOM 684 C C . THR A 1 89 ? 3.333 7.448 -10.036 1.00 89.50 89 THR A C 1
ATOM 686 O O . THR A 1 89 ? 2.256 7.652 -9.481 1.00 89.50 89 THR A O 1
ATOM 689 N N . GLU A 1 90 ? 4.050 6.349 -9.793 1.00 87.69 90 GLU A N 1
ATOM 690 C CA . GLU A 1 90 ? 3.640 5.299 -8.850 1.00 87.69 90 GLU A CA 1
ATOM 691 C C . GLU A 1 90 ? 3.657 5.796 -7.403 1.00 87.69 90 GLU A C 1
ATOM 693 O O . GLU A 1 90 ? 2.730 5.516 -6.645 1.00 87.69 90 GLU A O 1
ATOM 698 N N . MET A 1 91 ? 4.680 6.571 -7.035 1.00 89.75 91 MET A N 1
ATOM 699 C CA . MET A 1 91 ? 4.766 7.194 -5.718 1.00 89.75 91 MET A CA 1
ATOM 700 C C . MET A 1 91 ? 3.684 8.260 -5.534 1.00 89.75 91 MET A C 1
ATOM 702 O O . MET A 1 91 ? 3.026 8.271 -4.497 1.00 89.75 91 MET A O 1
ATOM 706 N N . GLY A 1 92 ? 3.450 9.101 -6.547 1.00 90.06 92 GLY A N 1
ATOM 707 C CA . GLY A 1 92 ? 2.361 10.080 -6.538 1.00 90.06 92 GLY A CA 1
ATOM 708 C C . GLY A 1 92 ? 1.004 9.407 -6.341 1.00 90.06 92 GLY A C 1
ATOM 709 O O . GLY A 1 92 ? 0.283 9.743 -5.409 1.00 90.06 92 GLY A O 1
ATOM 710 N N . SER A 1 93 ? 0.725 8.349 -7.107 1.00 89.62 93 SER A N 1
ATOM 711 C CA . SER A 1 93 ? -0.530 7.585 -7.003 1.00 89.62 93 SER A CA 1
ATOM 712 C C . SER A 1 93 ? -0.772 6.992 -5.609 1.00 89.62 93 SER A C 1
ATOM 714 O O . SER A 1 93 ? -1.920 6.807 -5.211 1.00 89.62 93 SER A O 1
ATOM 716 N N . LEU A 1 94 ? 0.291 6.644 -4.876 1.00 90.19 94 LEU A N 1
ATOM 717 C CA . LEU A 1 94 ? 0.187 6.155 -3.502 1.00 90.19 94 LEU A CA 1
ATOM 718 C C . LEU A 1 94 ? -0.006 7.312 -2.512 1.00 90.19 94 LEU A C 1
ATOM 720 O O . LEU A 1 94 ? -0.889 7.245 -1.665 1.00 90.19 94 LEU A O 1
ATOM 724 N N . GLN A 1 95 ? 0.817 8.357 -2.601 1.00 90.56 95 GLN A N 1
ATOM 725 C CA . GLN A 1 95 ? 0.844 9.446 -1.621 1.00 90.56 95 GLN A CA 1
ATOM 726 C C . GLN A 1 95 ? -0.372 10.370 -1.719 1.00 90.56 95 GLN A C 1
ATOM 728 O O . GLN A 1 95 ? -0.922 10.764 -0.692 1.00 90.56 95 GLN A O 1
ATOM 733 N N . GLU A 1 96 ? -0.839 10.671 -2.931 1.00 91.00 96 GLU A N 1
ATOM 734 C CA . GLU A 1 96 ? -2.000 11.542 -3.175 1.00 91.00 96 GLU A CA 1
ATOM 735 C C . GLU A 1 96 ? -3.310 10.973 -2.619 1.00 91.00 96 GLU A C 1
ATOM 737 O O . GLU A 1 96 ? -4.299 11.690 -2.495 1.00 91.00 96 GLU A O 1
ATOM 742 N N . ARG A 1 97 ? -3.316 9.692 -2.249 1.00 90.81 97 ARG A N 1
ATOM 743 C CA . ARG A 1 97 ? -4.451 8.986 -1.645 1.00 90.81 97 ARG A CA 1
ATOM 744 C C . ARG A 1 97 ? -4.440 8.987 -0.109 1.00 90.81 97 ARG A C 1
ATOM 746 O O . ARG A 1 97 ? -5.434 8.596 0.500 1.00 90.81 97 ARG A O 1
ATOM 753 N N . ILE A 1 98 ? -3.387 9.518 0.526 1.00 87.94 98 ILE A N 1
ATOM 754 C CA . ILE A 1 98 ? -3.248 9.662 1.990 1.00 87.94 98 ILE A CA 1
ATOM 755 C C . ILE A 1 98 ? -3.690 11.055 2.543 1.00 87.94 98 ILE A C 1
ATOM 757 O O . ILE A 1 98 ? -3.295 11.402 3.656 1.00 87.94 98 ILE A O 1
ATOM 761 N N . PRO A 1 99 ? -4.484 11.923 1.869 1.00 84.31 99 PRO A N 1
ATOM 762 C CA . PRO A 1 99 ? -4.918 13.163 2.497 1.00 84.31 99 PRO A CA 1
ATOM 763 C C . PRO A 1 99 ? -6.052 12.900 3.494 1.00 84.31 99 PRO A C 1
ATOM 765 O O . PRO A 1 99 ? -6.849 11.965 3.349 1.00 84.31 99 PRO A O 1
ATOM 768 N N .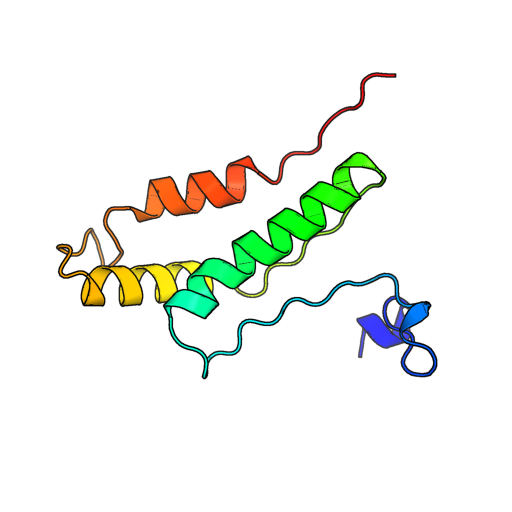 SER A 1 100 ? -6.140 13.780 4.491 1.00 77.56 100 SER A N 1
ATOM 769 C CA . SER A 1 100 ? -7.315 13.896 5.350 1.00 77.56 100 SER A CA 1
ATOM 770 C C . SER A 1 100 ? -8.462 14.496 4.537 1.00 77.56 100 SER A C 1
ATOM 772 O O . SER A 1 100 ? -8.325 15.569 3.944 1.00 77.56 100 SER A O 1
ATOM 774 N N . THR A 1 101 ? -9.590 13.796 4.484 1.00 75.00 101 THR A N 1
ATOM 775 C CA . THR A 1 101 ? -10.819 14.298 3.873 1.00 75.00 101 THR A CA 1
ATOM 776 C C . THR A 1 101 ? -11.604 15.056 4.934 1.00 75.00 101 THR A C 1
ATOM 778 O O . THR A 1 101 ? -12.110 14.454 5.879 1.00 75.00 101 THR A O 1
ATOM 781 N N . LYS A 1 102 ? -11.733 16.378 4.792 1.00 61.88 102 LYS A N 1
ATOM 782 C CA . LYS A 1 102 ? -12.709 17.125 5.589 1.00 61.88 102 LYS A CA 1
ATOM 783 C C . LYS A 1 102 ? -14.102 16.726 5.108 1.00 61.88 102 LYS A C 1
ATOM 785 O O . LYS A 1 102 ? -14.503 17.109 4.012 1.00 61.88 102 LYS A O 1
ATOM 790 N N . LYS A 1 103 ? -14.850 15.973 5.915 1.00 57.97 103 LYS A N 1
ATOM 791 C CA . LYS A 1 103 ? -16.305 16.147 5.919 1.00 57.97 103 LYS A CA 1
ATOM 792 C C . LYS A 1 103 ? -16.526 17.518 6.550 1.00 57.97 103 LYS A C 1
ATOM 794 O O . LYS A 1 103 ? -16.423 17.646 7.767 1.00 57.97 103 LYS A O 1
ATOM 799 N N . ASP A 1 104 ? -16.676 18.549 5.719 1.00 52.56 104 ASP A N 1
ATOM 800 C CA . ASP A 1 104 ? -17.132 19.844 6.219 1.00 52.56 104 ASP A CA 1
ATOM 801 C C . ASP A 1 104 ? -18.503 19.628 6.901 1.00 52.56 104 ASP A C 1
ATOM 803 O O . ASP A 1 104 ? -19.323 18.877 6.358 1.00 52.56 104 ASP A O 1
ATOM 807 N N . PRO A 1 105 ? -18.702 20.174 8.115 1.00 50.03 105 PRO A N 1
ATOM 808 C CA . P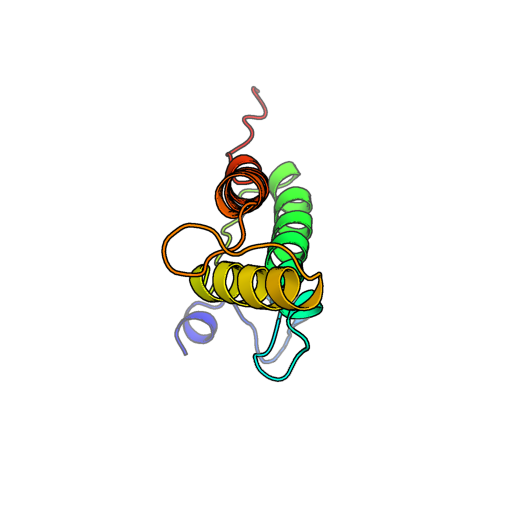RO A 1 105 ? -19.885 19.932 8.942 1.00 50.03 105 PRO A CA 1
ATOM 809 C C . PRO A 1 105 ? -21.181 20.505 8.359 1.00 50.03 105 PRO A C 1
ATOM 811 O O . PRO A 1 105 ? -21.120 21.506 7.607 1.00 50.03 105 PRO A O 1
#

Radius of gyration: 16.67 Å; chains: 1; bounding box: 40×34×46 Å

Sequence (105 aa):
MEMKESGVIHEKNLAESKVALVYGQMNEPPGARMRVGLTALTMAEYFRDEQDVLLFIDNLFRFVQAGSEVSALLGRMPSAVGYQPTLSTEMGSLQERIPSTKKDP

Secondary structure (DSSP, 8-state):
-HHHHTTSS-TT-GGG---------TTS-HHHHHHHHHHHHHHHHHHHTTS------TTHHHHHHHHHHHHHHTTPPP-GGG--TTHHHHHHHHHTT--------

Foldseek 3Di:
DVCCVVQQADPVDRVSHVDDDFDDDPPDQLVSQLCSLVVQLVVQLVVLVVDDDDDDDPPVVSNFVSQLVVQVVVVHDADPPSTRPCSVVSVCVNVVSPDRDDPPD